Protein AF-A0A6B3EYK3-F1 (afdb_monomer_lite)

Radius of gyration: 13.05 Å; chains: 1; bounding box: 30×24×32 Å

Sequence (90 aa):
DVDIPVTGRTELTYYLKPADAAGRSVTVDLLLDNGETVRTRSAEKTPLSAWTKVTSRLNASARGHRITRLLVTAPGKGTASLDDVTVTNR

Foldseek 3Di:
DDWAADDQFKKKKKKKAWQDQLSQQKWKWFQWPVRDIRTFDGNNVDDHGDIDMGMDHDDPVSHPIIGPDTDTDRPDPTDMDMGDTDIDDD

Secondary structure (DSSP, 8-state):
---EE--TTEEEEEEEEESSTGGGG-EEEEEETTS-EEEPPP-TTPPTT--EEEEEEPPGGGTT-EEEEEEEE-SSS--EEEEEEEEEE-

Structure (mmCIF, N/CA/C/O backbone):
data_AF-A0A6B3EYK3-F1
#
_entry.id   AF-A0A6B3EYK3-F1
#
loop_
_atom_site.group_PDB
_atom_site.id
_atom_site.type_symbol
_atom_site.label_atom_id
_atom_site.label_alt_id
_atom_site.label_comp_id
_atom_site.label_asym_id
_atom_site.label_entity_id
_atom_site.label_seq_id
_atom_site.pdbx_PDB_ins_code
_atom_site.Cartn_x
_atom_site.Cartn_y
_atom_site.Cartn_z
_atom_site.occupancy
_atom_site.B_iso_or_equiv
_atom_site.auth_seq_id
_atom_site.auth_comp_id
_atom_site.auth_asym_id
_atom_site.auth_atom_id
_atom_site.pdbx_PDB_model_num
ATOM 1 N N . ASP A 1 1 ? -12.784 2.921 -2.257 1.00 85.25 1 ASP A N 1
ATOM 2 C CA . ASP A 1 1 ? -12.973 3.161 -0.815 1.00 85.25 1 ASP A CA 1
ATOM 3 C C . ASP A 1 1 ? -13.199 1.846 -0.095 1.00 85.25 1 ASP A C 1
ATOM 5 O O . ASP A 1 1 ? -13.691 0.903 -0.707 1.00 85.25 1 ASP A O 1
ATOM 9 N N . VAL A 1 2 ? -12.753 1.764 1.153 1.00 92.56 2 VAL A N 1
ATOM 10 C CA . VAL A 1 2 ? -12.832 0.580 2.021 1.00 92.56 2 VAL A CA 1
ATOM 11 C C . VAL A 1 2 ? -13.217 1.019 3.430 1.00 92.56 2 VAL A C 1
ATOM 13 O O . VAL A 1 2 ? -13.195 2.209 3.730 1.00 92.56 2 VAL A O 1
ATOM 16 N N . ASP A 1 3 ? -13.564 0.065 4.287 1.00 95.50 3 ASP A N 1
ATOM 17 C CA . ASP A 1 3 ? -13.882 0.346 5.682 1.00 95.50 3 ASP A CA 1
ATOM 18 C C . ASP A 1 3 ? -13.333 -0.759 6.597 1.00 95.50 3 ASP A C 1
ATOM 20 O O . ASP A 1 3 ? -14.012 -1.738 6.911 1.00 95.50 3 ASP A O 1
ATOM 24 N N . ILE A 1 4 ? -12.048 -0.652 6.953 1.00 93.88 4 ILE A N 1
ATOM 25 C CA . ILE A 1 4 ? -11.309 -1.726 7.637 1.00 93.88 4 ILE A CA 1
ATOM 26 C C . ILE A 1 4 ? -10.762 -1.214 8.975 1.00 93.88 4 ILE A C 1
ATOM 28 O O . ILE A 1 4 ? -9.947 -0.289 8.973 1.00 93.88 4 ILE A O 1
ATOM 32 N N . PRO A 1 5 ? -11.143 -1.805 10.124 1.00 93.88 5 PRO A N 1
ATOM 33 C CA . PRO A 1 5 ? -10.592 -1.402 11.414 1.00 93.88 5 PRO A CA 1
ATOM 34 C C . PRO A 1 5 ? -9.109 -1.771 11.523 1.00 93.88 5 PRO A C 1
ATOM 36 O O . PRO A 1 5 ? -8.716 -2.883 11.158 1.00 93.88 5 PRO A O 1
ATOM 39 N N . VAL A 1 6 ? -8.302 -0.872 12.087 1.00 93.06 6 VAL A N 1
ATOM 40 C CA . VAL A 1 6 ? -6.894 -1.137 12.398 1.00 93.06 6 VAL A CA 1
ATOM 41 C C . VAL A 1 6 ? -6.759 -1.710 13.807 1.00 93.06 6 VAL A C 1
ATOM 43 O O . VAL A 1 6 ? -7.108 -1.086 14.812 1.00 93.06 6 VAL A O 1
ATOM 46 N N . THR A 1 7 ? -6.184 -2.904 13.880 1.00 90.88 7 THR A N 1
ATOM 47 C CA . THR A 1 7 ? -5.841 -3.631 15.101 1.00 90.88 7 THR A CA 1
ATOM 48 C C . THR A 1 7 ? -4.324 -3.667 15.298 1.00 90.88 7 THR A C 1
ATOM 50 O O . THR A 1 7 ? -3.540 -3.306 14.420 1.00 90.88 7 THR A O 1
ATOM 53 N N . GLY A 1 8 ? -3.867 -4.178 16.445 1.00 88.44 8 GLY A N 1
ATOM 54 C CA . GLY A 1 8 ? -2.434 -4.373 16.693 1.00 88.44 8 GLY A CA 1
ATOM 55 C C . GLY A 1 8 ? -1.745 -5.392 15.779 1.00 88.44 8 GLY A C 1
ATOM 56 O O . GLY A 1 8 ? -0.521 -5.504 15.833 1.00 88.44 8 GLY A O 1
ATOM 57 N N . ARG A 1 9 ? -2.511 -6.120 14.963 1.00 89.88 9 ARG A N 1
ATOM 58 C CA . ARG A 1 9 ? -2.047 -7.169 14.053 1.00 89.88 9 ARG A CA 1
ATOM 59 C C . ARG A 1 9 ? -2.375 -6.856 12.587 1.00 89.88 9 ARG A C 1
ATOM 61 O O . ARG A 1 9 ? -2.210 -7.729 11.738 1.00 89.88 9 ARG A O 1
ATOM 68 N N . THR A 1 10 ? -2.823 -5.633 12.284 1.00 91.94 10 THR A N 1
ATOM 69 C CA . THR A 1 10 ? -3.123 -5.239 10.905 1.00 91.94 10 THR A CA 1
ATOM 70 C C . THR A 1 10 ? -1.862 -5.227 10.050 1.00 91.94 10 THR A C 1
ATOM 72 O O . THR A 1 10 ? -0.863 -4.581 10.382 1.00 91.94 10 THR A O 1
ATOM 75 N N . GLU A 1 11 ? -1.927 -5.928 8.925 1.00 92.00 11 GLU A N 1
ATOM 76 C CA . GLU A 1 11 ? -0.851 -6.029 7.947 1.00 92.00 11 GLU A CA 1
ATOM 77 C C . GLU A 1 11 ? -1.400 -5.776 6.540 1.00 92.00 11 GLU A C 1
ATOM 79 O O . GLU A 1 11 ? -2.437 -6.323 6.167 1.00 92.00 11 GLU A O 1
ATOM 84 N N . LEU A 1 12 ? -0.698 -4.949 5.766 1.00 92.62 12 LEU A N 1
ATOM 85 C CA . LEU A 1 12 ? -0.921 -4.753 4.338 1.00 92.62 12 LEU A CA 1
ATOM 86 C C . LEU A 1 12 ? 0.121 -5.560 3.560 1.00 92.62 12 LEU A C 1
ATOM 88 O O . LEU A 1 12 ? 1.324 -5.437 3.811 1.00 92.62 12 LEU A O 1
ATOM 92 N N . THR A 1 13 ? -0.335 -6.340 2.584 1.00 93.75 13 THR A N 1
ATOM 93 C CA . THR A 1 13 ? 0.520 -7.003 1.600 1.00 93.75 13 THR A CA 1
ATOM 94 C C . THR A 1 13 ? 0.070 -6.705 0.181 1.00 93.75 13 THR A C 1
ATOM 96 O O . THR A 1 13 ? -1.122 -6.564 -0.064 1.00 93.75 13 THR A O 1
ATOM 99 N N . TYR A 1 14 ? 1.009 -6.651 -0.754 1.00 94.50 14 TYR A N 1
ATOM 100 C CA . TYR A 1 14 ? 0.742 -6.569 -2.192 1.00 94.50 14 TYR A CA 1
ATOM 101 C C . TYR A 1 14 ? 1.950 -7.097 -2.964 1.00 94.50 14 TYR A C 1
ATOM 103 O O . TYR A 1 14 ? 3.048 -7.196 -2.411 1.00 94.50 14 TYR A O 1
ATOM 111 N N . TYR A 1 15 ? 1.768 -7.426 -4.235 1.00 94.38 15 TYR A N 1
ATOM 112 C CA . TYR A 1 15 ? 2.866 -7.719 -5.147 1.00 94.38 15 TYR A CA 1
ATOM 113 C C . TYR A 1 15 ? 3.149 -6.501 -6.019 1.00 94.38 15 TYR A C 1
ATOM 115 O O . TYR A 1 15 ? 2.232 -5.833 -6.487 1.00 94.38 15 TYR A O 1
ATOM 123 N N . LEU A 1 16 ? 4.430 -6.210 -6.234 1.00 94.31 16 LEU A N 1
ATOM 124 C CA . LEU A 1 16 ? 4.904 -5.129 -7.093 1.00 94.31 16 LEU A CA 1
ATOM 125 C C . LEU A 1 16 ? 5.825 -5.699 -8.170 1.00 94.31 16 LEU A C 1
ATOM 127 O O . LEU A 1 16 ? 6.737 -6.470 -7.864 1.00 94.31 16 LEU A O 1
ATOM 131 N N . LYS A 1 17 ? 5.632 -5.266 -9.414 1.00 94.81 17 LYS A N 1
ATOM 132 C CA . LYS A 1 17 ? 6.567 -5.481 -10.519 1.00 94.81 17 LYS A CA 1
ATOM 133 C C . LYS A 1 17 ? 6.939 -4.129 -11.138 1.00 94.81 17 LYS A C 1
ATOM 135 O O . LYS A 1 17 ? 6.144 -3.575 -11.900 1.00 94.81 17 LYS A O 1
ATOM 140 N N . PRO A 1 18 ? 8.123 -3.572 -10.829 1.00 93.88 18 PRO A N 1
ATOM 141 C CA . PRO A 1 18 ? 8.567 -2.315 -11.418 1.00 93.88 18 PRO A CA 1
ATOM 142 C C . PRO A 1 18 ? 8.950 -2.509 -12.892 1.00 93.88 18 PRO A C 1
ATOM 144 O O . PRO A 1 18 ? 9.618 -3.488 -13.247 1.00 93.88 18 PRO A O 1
ATOM 147 N N . ALA A 1 19 ? 8.543 -1.565 -13.742 1.00 93.19 19 ALA A N 1
ATOM 148 C CA . ALA A 1 19 ? 8.931 -1.511 -15.153 1.00 93.19 19 ALA A CA 1
ATOM 149 C C . ALA A 1 19 ? 10.278 -0.794 -15.352 1.00 93.19 19 ALA A C 1
ATOM 151 O O . ALA A 1 19 ? 11.000 -1.077 -16.305 1.00 93.19 19 ALA A O 1
ATOM 152 N N . ASP A 1 20 ? 10.635 0.099 -14.427 1.00 92.19 20 ASP A N 1
ATOM 153 C CA . ASP A 1 20 ? 11.860 0.896 -14.447 1.00 92.19 20 ASP A CA 1
ATOM 154 C C . ASP A 1 20 ? 12.395 1.145 -13.021 1.00 92.19 20 ASP A C 1
ATOM 156 O O . ASP A 1 20 ? 11.798 0.735 -12.021 1.00 92.19 20 ASP A O 1
ATOM 160 N N . ALA A 1 21 ? 13.555 1.802 -12.913 1.00 91.00 21 ALA A N 1
ATOM 161 C CA . ALA A 1 21 ? 14.196 2.063 -11.625 1.00 91.00 21 ALA A CA 1
ATOM 162 C C . ALA A 1 21 ? 13.359 2.962 -10.697 1.00 91.00 21 ALA A C 1
ATOM 164 O O . ALA A 1 21 ? 13.356 2.726 -9.490 1.00 91.00 21 ALA A O 1
ATOM 165 N N . ALA A 1 22 ? 12.636 3.945 -11.241 1.00 91.06 22 ALA A N 1
ATOM 166 C CA . ALA A 1 22 ? 11.766 4.825 -10.463 1.00 91.06 22 ALA A CA 1
ATOM 167 C C . ALA A 1 22 ? 10.476 4.106 -10.024 1.00 91.06 22 ALA A C 1
ATOM 169 O O . ALA A 1 22 ? 9.930 4.409 -8.966 1.00 91.06 22 ALA A O 1
ATOM 170 N N . GLY A 1 23 ? 10.027 3.099 -10.778 1.00 92.12 23 GLY A N 1
ATOM 171 C CA . GLY A 1 23 ? 8.908 2.224 -10.434 1.00 92.12 23 GLY A CA 1
ATOM 172 C C . GLY A 1 23 ? 9.108 1.455 -9.124 1.00 92.12 23 GLY A C 1
ATOM 173 O O . GLY A 1 23 ? 8.137 1.074 -8.479 1.00 92.12 23 GLY A O 1
ATOM 174 N N . ARG A 1 24 ? 10.357 1.268 -8.670 1.00 92.00 24 ARG A N 1
ATOM 175 C CA . ARG A 1 24 ? 10.670 0.647 -7.365 1.00 92.00 24 ARG A CA 1
ATOM 176 C C . ARG A 1 24 ? 10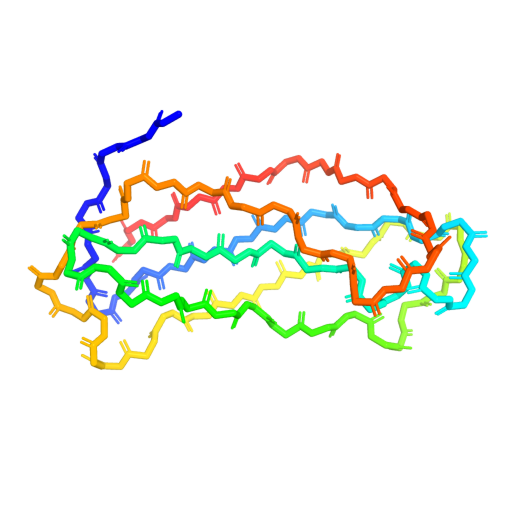.236 1.491 -6.166 1.00 92.00 24 ARG A C 1
ATOM 178 O O . ARG A 1 24 ? 10.100 0.963 -5.062 1.00 92.00 24 ARG A O 1
ATOM 185 N N . SER A 1 25 ? 10.050 2.791 -6.380 1.00 91.06 25 SER A N 1
ATOM 186 C CA . SER A 1 25 ? 9.585 3.735 -5.365 1.00 91.06 25 SER A CA 1
ATOM 187 C C . SER A 1 25 ? 8.061 3.847 -5.316 1.00 91.06 25 SER A C 1
ATOM 189 O O . SER A 1 25 ? 7.555 4.597 -4.486 1.00 91.06 25 SER A O 1
ATOM 191 N N . VAL A 1 26 ? 7.332 3.134 -6.184 1.00 91.31 26 VAL A N 1
ATOM 192 C CA . VAL A 1 26 ? 5.869 3.064 -6.112 1.00 91.31 26 VAL A CA 1
ATOM 193 C C . VAL A 1 26 ? 5.475 2.277 -4.863 1.00 91.31 26 VAL A C 1
ATOM 195 O O . VAL A 1 26 ? 5.974 1.174 -4.637 1.00 91.31 26 VAL A O 1
ATOM 198 N N . THR A 1 27 ? 4.584 2.847 -4.054 1.00 91.50 27 THR A N 1
ATOM 199 C CA . THR A 1 27 ? 4.079 2.241 -2.816 1.00 91.50 27 THR A CA 1
ATOM 200 C C . THR A 1 27 ? 2.559 2.179 -2.813 1.00 91.50 27 THR A C 1
ATOM 202 O O . THR A 1 27 ? 1.885 2.907 -3.543 1.00 91.50 27 THR A O 1
ATOM 205 N N . VAL A 1 28 ? 2.012 1.320 -1.954 1.00 92.75 28 VAL A N 1
ATOM 206 C CA . VAL A 1 28 ? 0.614 1.412 -1.522 1.00 92.75 28 VAL A CA 1
ATOM 207 C C . VAL A 1 28 ? 0.588 2.110 -0.168 1.00 92.75 28 VAL A C 1
ATOM 209 O O . VAL A 1 28 ? 1.262 1.668 0.755 1.00 92.75 28 VAL A O 1
ATOM 212 N N . ASP A 1 29 ? -0.171 3.183 -0.031 1.00 91.31 29 ASP A N 1
ATOM 213 C CA . ASP A 1 29 ? -0.367 3.914 1.215 1.00 91.31 29 ASP A CA 1
ATOM 214 C C . ASP A 1 29 ? -1.802 3.686 1.727 1.00 91.31 29 ASP A C 1
ATOM 216 O O . ASP A 1 29 ? -2.720 3.390 0.958 1.00 91.31 29 ASP A O 1
ATOM 220 N N . LEU A 1 30 ? -2.003 3.809 3.037 1.00 92.69 30 LEU A N 1
ATOM 221 C CA . LEU A 1 30 ? -3.307 3.677 3.689 1.00 92.69 30 LEU A CA 1
ATOM 222 C C . LEU A 1 30 ? -3.761 5.037 4.202 1.00 92.69 30 LEU A C 1
ATOM 224 O O . LEU A 1 30 ? -3.066 5.623 5.028 1.00 92.69 30 LEU A O 1
ATOM 228 N N . LEU A 1 31 ? -4.921 5.513 3.752 1.00 94.75 31 LEU A N 1
ATOM 229 C CA . LEU A 1 31 ? -5.564 6.692 4.330 1.00 94.75 31 LEU A CA 1
ATOM 230 C C . LEU A 1 31 ? -6.460 6.262 5.486 1.00 94.75 31 LEU A C 1
ATOM 232 O O . LEU A 1 31 ? -7.318 5.391 5.317 1.00 94.75 31 LEU A O 1
ATOM 236 N N . LEU A 1 32 ? -6.264 6.886 6.639 1.00 95.19 32 LEU A N 1
ATOM 237 C CA . LEU A 1 32 ? -7.069 6.668 7.830 1.00 95.19 32 LEU A CA 1
ATOM 238 C C . LEU A 1 32 ? -8.234 7.668 7.907 1.00 95.19 32 LEU A C 1
ATOM 240 O O . LEU A 1 32 ? -8.236 8.706 7.244 1.00 95.19 32 LEU A O 1
ATOM 244 N N . ASP A 1 33 ? -9.241 7.355 8.716 1.00 96.50 33 ASP A N 1
ATOM 245 C CA . ASP A 1 33 ? -10.399 8.223 8.988 1.00 96.50 33 ASP A CA 1
ATOM 246 C C . ASP A 1 33 ? -10.037 9.565 9.648 1.00 96.50 33 ASP A C 1
ATOM 248 O O . ASP A 1 33 ? -10.739 10.556 9.459 1.00 96.50 33 ASP A O 1
ATOM 252 N N . ASN A 1 34 ? -8.912 9.621 10.359 1.00 93.62 34 ASN A N 1
ATOM 253 C CA . ASN A 1 34 ? -8.347 10.834 10.947 1.00 93.62 34 ASN A CA 1
ATOM 254 C C . ASN A 1 34 ? -7.560 11.698 9.934 1.00 93.62 34 ASN A C 1
ATOM 256 O O . ASN A 1 34 ? -7.024 12.739 10.306 1.00 93.62 34 ASN A O 1
ATOM 260 N N . GLY A 1 35 ? -7.473 11.273 8.667 1.00 93.81 35 GLY A N 1
ATOM 261 C CA . GLY A 1 35 ? -6.739 11.958 7.600 1.00 93.81 35 GLY A CA 1
ATOM 262 C C . GLY A 1 35 ? -5.240 11.643 7.537 1.00 93.81 35 GLY A C 1
ATOM 263 O O . GLY A 1 35 ? -4.575 12.053 6.584 1.00 93.81 35 GLY A O 1
ATOM 264 N N . GLU A 1 36 ? -4.690 10.894 8.494 1.00 92.19 36 GLU A N 1
ATOM 265 C CA . GLU A 1 36 ? -3.299 10.452 8.443 1.00 92.19 36 GLU A CA 1
ATOM 266 C C . GLU A 1 36 ? -3.088 9.408 7.343 1.00 92.19 36 GLU A C 1
ATOM 268 O O . GLU A 1 36 ? -3.962 8.599 7.023 1.00 92.19 36 GLU A O 1
ATOM 273 N N . THR A 1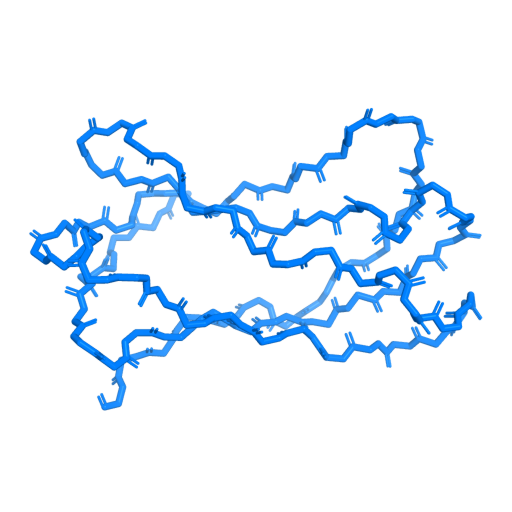 37 ? -1.885 9.406 6.768 1.00 91.19 37 THR A N 1
ATOM 274 C CA . THR A 1 37 ? -1.475 8.418 5.769 1.00 91.19 37 THR A CA 1
ATOM 275 C C . THR A 1 37 ? -0.375 7.528 6.330 1.00 91.19 37 THR A C 1
ATOM 277 O O . THR A 1 37 ? 0.689 8.009 6.719 1.00 91.19 37 THR A O 1
ATOM 280 N N . VAL A 1 38 ? -0.597 6.216 6.314 1.00 88.69 38 VAL A N 1
ATOM 281 C CA . VAL A 1 38 ? 0.426 5.222 6.645 1.00 88.69 38 VAL A CA 1
ATOM 282 C C . VAL A 1 38 ? 1.041 4.708 5.350 1.00 88.69 38 VAL A C 1
ATOM 284 O O . VAL A 1 38 ? 0.414 3.962 4.598 1.00 88.69 38 VAL A O 1
ATOM 287 N N . ARG A 1 39 ? 2.283 5.112 5.085 1.00 85.81 39 ARG A N 1
ATOM 288 C CA . ARG A 1 39 ? 3.034 4.694 3.899 1.00 85.81 39 ARG A CA 1
ATOM 289 C C . ARG A 1 39 ? 3.677 3.325 4.100 1.00 85.81 39 ARG A C 1
ATOM 291 O O . ARG A 1 39 ? 4.334 3.088 5.116 1.00 85.81 39 ARG A O 1
ATOM 298 N N . THR A 1 40 ? 3.523 2.434 3.121 1.00 79.81 40 THR A N 1
ATOM 299 C CA . THR A 1 40 ? 4.297 1.185 3.103 1.00 79.81 40 THR A CA 1
ATOM 300 C C . THR A 1 40 ? 5.738 1.427 2.685 1.00 79.81 40 THR A C 1
ATOM 302 O O . THR A 1 40 ? 6.092 2.469 2.137 1.00 79.81 40 THR A O 1
ATOM 305 N N . ARG A 1 41 ? 6.609 0.460 2.976 1.00 79.00 41 ARG A N 1
ATOM 306 C CA . ARG A 1 41 ? 8.008 0.539 2.547 1.00 79.00 41 ARG A CA 1
ATOM 307 C C . ARG A 1 41 ? 8.102 0.471 1.022 1.00 79.00 41 ARG A C 1
ATOM 309 O O . ARG A 1 41 ? 7.377 -0.298 0.396 1.00 79.00 41 ARG A O 1
ATOM 316 N N . SER A 1 42 ? 9.038 1.231 0.456 1.00 74.38 42 SER A N 1
ATOM 317 C CA . SER A 1 42 ? 9.434 1.100 -0.946 1.00 74.38 42 SER A CA 1
ATOM 318 C C . SER A 1 42 ? 10.069 -0.270 -1.202 1.00 74.38 42 SER A C 1
ATOM 320 O O . SER A 1 42 ? 10.655 -0.895 -0.312 1.00 74.38 42 SER A O 1
ATOM 322 N N . ALA A 1 43 ? 9.977 -0.740 -2.444 1.00 75.12 43 ALA A N 1
ATOM 323 C CA . ALA A 1 43 ? 10.520 -2.026 -2.861 1.00 75.12 43 ALA A CA 1
ATOM 324 C C . ALA A 1 43 ? 11.865 -1.845 -3.593 1.00 75.12 43 ALA A C 1
ATOM 326 O O . ALA A 1 43 ? 12.110 -2.452 -4.635 1.00 75.12 43 ALA A O 1
ATOM 327 N N . GLU A 1 44 ? 12.753 -1.004 -3.052 1.00 79.00 44 GLU A N 1
ATOM 328 C CA . GLU A 1 44 ? 13.985 -0.520 -3.709 1.00 79.00 44 GLU A CA 1
ATOM 329 C C . GLU A 1 44 ? 14.952 -1.613 -4.176 1.00 79.00 44 GLU A C 1
ATOM 331 O O . GLU A 1 44 ? 15.693 -1.420 -5.137 1.00 79.00 44 GLU A O 1
ATOM 336 N N . LYS A 1 45 ? 14.935 -2.780 -3.528 1.00 82.50 45 LYS A N 1
ATOM 337 C CA . LYS A 1 45 ? 15.806 -3.916 -3.870 1.00 82.50 45 LYS A CA 1
ATOM 338 C C . LYS A 1 45 ? 15.174 -4.896 -4.863 1.00 82.50 45 LYS A C 1
ATOM 340 O O . LYS A 1 45 ? 15.785 -5.907 -5.193 1.00 82.50 45 LYS A O 1
ATOM 345 N N . THR A 1 46 ? 13.965 -4.610 -5.339 1.00 81.62 46 THR A N 1
ATOM 346 C CA . THR A 1 46 ? 13.238 -5.480 -6.267 1.00 81.62 46 THR A CA 1
ATOM 347 C C . THR A 1 46 ? 13.924 -5.499 -7.636 1.00 81.62 46 THR A C 1
ATOM 349 O O . THR A 1 46 ? 14.180 -4.429 -8.213 1.00 81.62 46 THR A O 1
ATOM 352 N N . PRO A 1 47 ? 14.223 -6.684 -8.200 1.00 87.38 47 PRO A N 1
ATOM 353 C CA . PRO A 1 47 ? 14.668 -6.795 -9.581 1.00 87.38 47 PRO A CA 1
ATOM 354 C C . PRO A 1 47 ? 13.632 -6.189 -10.531 1.00 87.38 47 PRO A C 1
ATOM 356 O O . PRO A 1 47 ? 12.429 -6.385 -10.359 1.00 87.38 47 PRO A O 1
ATOM 359 N N . LEU A 1 48 ? 14.096 -5.474 -11.560 1.00 85.44 48 LEU A N 1
ATOM 360 C CA . LEU A 1 48 ? 13.203 -5.086 -12.652 1.00 85.44 48 LEU A CA 1
ATOM 361 C C . LEU A 1 48 ? 12.655 -6.371 -13.274 1.00 85.44 48 LEU A C 1
ATOM 363 O O . LEU A 1 48 ? 13.405 -7.336 -13.410 1.00 85.44 48 LEU A O 1
ATOM 367 N N . SER A 1 49 ? 11.370 -6.392 -13.628 1.00 77.38 49 SER A N 1
ATOM 368 C CA . SER A 1 49 ? 10.648 -7.543 -14.202 1.00 77.38 49 SER A CA 1
ATOM 369 C C . SER A 1 49 ? 10.268 -8.711 -13.272 1.00 77.38 49 SER A C 1
ATOM 371 O O . SER A 1 49 ? 9.536 -9.596 -13.722 1.00 77.38 49 SER A O 1
ATOM 373 N N . ALA A 1 50 ? 10.642 -8.696 -11.987 1.00 90.31 50 ALA A N 1
ATOM 374 C CA . ALA A 1 50 ? 10.191 -9.700 -11.019 1.00 90.31 50 ALA A CA 1
ATOM 375 C C . ALA A 1 50 ? 9.012 -9.189 -10.179 1.00 90.31 50 ALA A C 1
ATOM 377 O O . ALA A 1 50 ? 9.039 -8.063 -9.683 1.00 90.31 50 ALA A O 1
ATOM 378 N N . TRP A 1 51 ? 8.004 -10.039 -9.973 1.00 94.38 51 TRP A N 1
ATOM 379 C CA . TRP A 1 51 ? 6.988 -9.801 -8.951 1.00 94.38 51 TRP A CA 1
ATOM 380 C C . TRP A 1 51 ? 7.602 -10.013 -7.569 1.00 94.38 51 TRP A C 1
ATOM 382 O O . TRP A 1 51 ? 8.108 -11.093 -7.269 1.00 94.38 51 TRP A O 1
ATOM 392 N N . THR A 1 52 ? 7.554 -8.988 -6.724 1.00 93.25 52 THR A N 1
ATOM 393 C CA . THR A 1 52 ? 8.041 -9.050 -5.343 1.00 93.25 52 THR A CA 1
ATOM 394 C C . THR A 1 52 ? 6.914 -8.731 -4.386 1.00 93.25 52 THR A C 1
ATOM 396 O O . THR A 1 52 ? 6.222 -7.726 -4.543 1.00 93.25 52 THR A O 1
ATOM 399 N N . LYS A 1 53 ? 6.743 -9.584 -3.376 1.00 93.31 53 LYS A N 1
ATOM 400 C CA . LYS A 1 53 ? 5.793 -9.335 -2.299 1.00 93.31 53 LYS A CA 1
ATOM 401 C C . LYS A 1 53 ? 6.333 -8.248 -1.374 1.00 93.31 53 LYS A C 1
ATOM 403 O O . LYS A 1 53 ? 7.423 -8.385 -0.819 1.00 93.31 53 LYS A O 1
ATOM 408 N N . VAL A 1 54 ? 5.541 -7.207 -1.171 1.00 91.50 54 VAL A N 1
ATOM 409 C CA . VAL A 1 54 ? 5.758 -6.180 -0.158 1.00 91.50 54 VAL A CA 1
ATOM 410 C C . VAL A 1 54 ? 4.816 -6.453 1.005 1.00 91.50 54 VAL A C 1
ATOM 412 O O . VAL A 1 54 ? 3.626 -6.691 0.811 1.00 91.50 54 VAL A O 1
ATOM 415 N N . THR A 1 55 ? 5.355 -6.405 2.221 1.00 91.25 55 THR A N 1
ATOM 416 C CA . THR A 1 55 ? 4.599 -6.557 3.466 1.00 91.25 55 THR A CA 1
ATOM 417 C C . THR A 1 55 ? 4.885 -5.366 4.368 1.00 91.25 55 THR A C 1
ATOM 419 O O . THR A 1 55 ? 6.040 -4.978 4.553 1.00 91.25 55 THR A O 1
ATOM 422 N N . SER A 1 56 ? 3.845 -4.775 4.947 1.00 89.38 56 SER A N 1
ATOM 423 C CA . SER A 1 56 ? 3.965 -3.671 5.897 1.00 89.38 56 SER A CA 1
ATOM 424 C C . SER A 1 56 ? 2.970 -3.826 7.035 1.00 89.38 56 SER A C 1
ATOM 426 O O . SER A 1 56 ? 1.762 -3.908 6.827 1.00 89.38 56 SER A O 1
ATOM 428 N N . ARG A 1 57 ? 3.498 -3.834 8.257 1.00 88.94 57 ARG A N 1
ATOM 429 C CA . ARG A 1 57 ? 2.690 -3.796 9.475 1.00 88.94 57 ARG A CA 1
ATOM 430 C C . ARG A 1 57 ? 2.363 -2.356 9.819 1.00 88.94 57 ARG A C 1
ATOM 432 O O . ARG A 1 57 ? 3.242 -1.496 9.735 1.00 88.94 57 ARG A O 1
ATOM 439 N N . LEU A 1 58 ? 1.124 -2.111 10.227 1.00 86.88 58 LEU A N 1
ATOM 440 C CA . LEU A 1 58 ? 0.721 -0.782 10.668 1.00 86.88 58 LEU A CA 1
ATOM 441 C C . L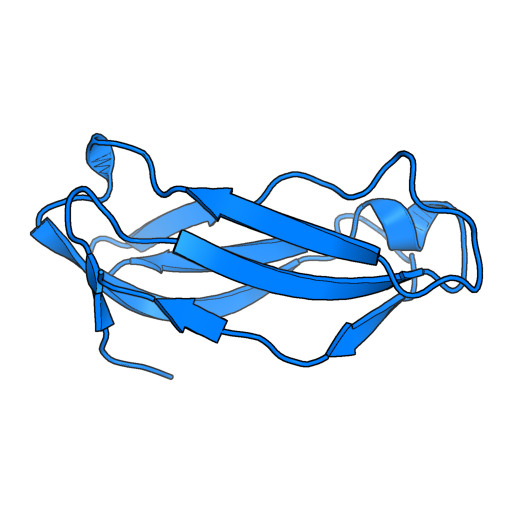EU A 1 58 ? 1.341 -0.486 12.038 1.00 86.88 58 LEU A C 1
ATOM 443 O O . LEU A 1 58 ? 1.462 -1.361 12.901 1.00 86.88 58 LEU A O 1
ATOM 447 N N . ASN A 1 59 ? 1.784 0.757 12.214 1.00 78.19 59 ASN A N 1
ATOM 448 C CA . ASN A 1 59 ? 2.379 1.220 13.461 1.00 78.19 59 ASN A CA 1
ATOM 449 C C . ASN A 1 59 ? 1.313 1.365 14.564 1.00 78.19 59 ASN A C 1
ATOM 451 O O . ASN A 1 59 ? 0.108 1.298 14.324 1.00 78.19 59 ASN A O 1
ATOM 455 N N . ALA A 1 60 ? 1.762 1.544 15.809 1.00 80.75 60 ALA A N 1
ATOM 456 C CA . ALA A 1 60 ? 0.850 1.650 16.944 1.00 80.75 60 ALA A CA 1
ATOM 457 C C . ALA A 1 60 ? -0.055 2.894 16.884 1.00 80.75 60 ALA A C 1
ATOM 459 O O . ALA A 1 60 ? -1.158 2.831 17.416 1.00 80.75 60 ALA A O 1
ATOM 460 N N . SER A 1 61 ? 0.378 3.978 16.227 1.00 84.00 61 SER A N 1
ATOM 461 C CA . SER A 1 61 ? -0.406 5.214 16.112 1.00 84.00 61 SER A CA 1
ATOM 462 C C . SER A 1 61 ? -1.638 5.062 15.219 1.00 84.00 61 SER A C 1
ATOM 464 O O . SER A 1 61 ? -2.628 5.736 15.449 1.00 84.00 61 SER A O 1
ATOM 466 N N . ALA A 1 62 ? -1.627 4.132 14.261 1.00 88.88 62 ALA A N 1
ATOM 467 C CA . ALA A 1 62 ? -2.791 3.845 13.425 1.00 88.88 62 ALA A CA 1
ATOM 468 C C . ALA A 1 62 ? -3.890 3.037 14.147 1.00 88.88 62 ALA A C 1
ATOM 470 O O . ALA A 1 62 ? -4.978 2.854 13.605 1.00 88.88 62 ALA A O 1
ATOM 471 N N . ARG A 1 63 ? -3.626 2.495 15.344 1.00 88.94 63 ARG A N 1
ATOM 472 C CA . ARG A 1 63 ? -4.583 1.641 16.070 1.00 88.94 63 ARG A CA 1
ATOM 473 C C . ARG A 1 63 ? -5.792 2.447 16.532 1.00 88.94 63 ARG A C 1
ATOM 475 O O . ARG A 1 63 ? -5.645 3.553 17.031 1.00 88.94 63 ARG A O 1
ATOM 482 N N . GLY A 1 64 ? -6.976 1.847 16.429 1.00 89.00 64 GLY A N 1
ATOM 483 C CA . GLY A 1 64 ? -8.235 2.510 16.788 1.00 89.00 64 GLY A CA 1
ATOM 484 C C . GLY A 1 64 ? -8.827 3.366 15.665 1.00 89.00 64 GLY A C 1
ATOM 485 O O . GLY A 1 64 ? -9.983 3.760 15.774 1.00 89.00 64 GLY A O 1
ATOM 486 N N . HIS A 1 65 ? -8.084 3.572 14.575 1.00 95.12 65 HIS A N 1
ATOM 487 C CA . HIS A 1 65 ? -8.568 4.206 13.352 1.00 95.12 65 HIS A CA 1
ATOM 488 C C . HIS A 1 65 ? -9.069 3.179 12.336 1.00 95.12 65 HIS A C 1
ATOM 490 O O . HIS A 1 65 ? -8.826 1.969 12.450 1.00 95.12 65 HIS A O 1
ATOM 496 N N . ARG A 1 66 ? -9.769 3.670 11.314 1.00 96.25 66 ARG A N 1
ATOM 497 C CA . ARG A 1 66 ? -10.244 2.876 10.178 1.00 96.25 66 ARG A CA 1
ATOM 498 C C . ARG A 1 66 ? -9.510 3.278 8.909 1.00 96.25 66 ARG A C 1
ATOM 500 O O . ARG A 1 66 ? -9.323 4.460 8.643 1.00 96.25 66 ARG A O 1
ATOM 507 N N . ILE A 1 67 ? -9.111 2.290 8.115 1.00 95.50 67 ILE A N 1
ATOM 508 C CA . ILE A 1 67 ? -8.612 2.517 6.759 1.00 95.50 67 ILE A CA 1
ATOM 509 C C . ILE A 1 67 ? -9.819 2.844 5.889 1.00 95.50 67 ILE A C 1
ATOM 511 O O . ILE A 1 67 ? -10.741 2.033 5.793 1.00 95.50 67 ILE A O 1
ATOM 515 N N . THR A 1 68 ? -9.779 4.001 5.236 1.00 97.19 68 THR A N 1
ATOM 516 C CA . THR A 1 68 ? -10.835 4.487 4.341 1.00 97.19 68 THR A CA 1
ATOM 517 C C . THR A 1 68 ? -10.447 4.341 2.873 1.00 97.19 68 THR A C 1
ATOM 519 O O . THR A 1 68 ? -11.303 4.123 2.009 1.00 97.19 68 THR A O 1
ATOM 522 N N . ARG A 1 69 ? -9.142 4.420 2.563 1.00 96.00 69 ARG A N 1
ATOM 523 C CA . ARG A 1 69 ? -8.618 4.264 1.198 1.00 96.00 69 ARG A CA 1
ATOM 524 C C . ARG A 1 69 ? -7.278 3.546 1.152 1.00 96.00 69 ARG A C 1
ATOM 526 O O . ARG A 1 69 ? -6.422 3.729 2.011 1.00 96.00 69 ARG A O 1
ATOM 533 N N . LEU A 1 70 ? -7.104 2.792 0.072 1.00 93.88 70 LEU A N 1
ATOM 534 C CA . LEU A 1 70 ? -5.820 2.314 -0.428 1.00 93.88 70 LEU A CA 1
ATOM 535 C C . LEU A 1 70 ? -5.388 3.284 -1.530 1.00 93.88 70 LEU A C 1
ATOM 537 O O . LEU A 1 70 ? -6.142 3.509 -2.477 1.00 93.88 70 LEU A O 1
ATOM 541 N N . LEU A 1 71 ? -4.212 3.880 -1.392 1.00 93.81 71 LEU A N 1
ATOM 542 C CA . LEU A 1 71 ? -3.674 4.865 -2.325 1.00 93.81 71 LEU A CA 1
ATOM 543 C C . LEU A 1 71 ? -2.437 4.277 -2.997 1.00 93.81 71 LEU A C 1
ATOM 545 O O . LEU A 1 71 ? -1.577 3.737 -2.316 1.00 93.81 71 LEU A O 1
ATOM 549 N N . VAL A 1 72 ? -2.316 4.390 -4.317 1.00 91.94 72 VAL A N 1
ATOM 550 C CA . VAL A 1 72 ? -1.059 4.065 -5.005 1.00 91.94 72 VAL A CA 1
ATOM 551 C C . VAL A 1 72 ? -0.266 5.355 -5.156 1.00 91.94 72 VAL A C 1
ATOM 553 O O . VAL A 1 72 ? -0.722 6.288 -5.817 1.00 91.94 72 VAL A O 1
ATOM 556 N N . THR A 1 73 ? 0.912 5.411 -4.541 1.00 89.50 73 THR A N 1
ATOM 557 C CA . THR A 1 73 ? 1.774 6.594 -4.544 1.00 89.50 73 THR A CA 1
ATOM 558 C C . THR A 1 73 ? 2.986 6.351 -5.431 1.00 89.50 73 THR A C 1
ATOM 560 O O . THR A 1 73 ? 3.738 5.404 -5.219 1.00 89.50 73 THR A O 1
ATOM 563 N N . ALA A 1 74 ? 3.214 7.245 -6.392 1.00 87.94 74 ALA A N 1
ATOM 564 C CA . ALA A 1 74 ? 4.399 7.262 -7.243 1.00 87.94 74 ALA A CA 1
ATOM 565 C C . ALA A 1 74 ? 5.123 8.612 -7.063 1.00 87.94 74 ALA A C 1
ATOM 567 O O . ALA A 1 74 ? 4.648 9.622 -7.579 1.00 87.94 74 ALA A O 1
ATOM 568 N N . PRO A 1 75 ? 6.261 8.680 -6.343 1.00 81.75 75 PRO A N 1
ATOM 569 C CA . PRO A 1 75 ? 6.953 9.946 -6.059 1.00 81.75 75 PRO A CA 1
ATOM 570 C C . PRO A 1 75 ? 7.661 10.568 -7.282 1.00 81.75 75 PRO A C 1
ATOM 572 O O . PRO A 1 75 ? 8.387 11.550 -7.150 1.00 81.75 75 PRO A O 1
ATOM 575 N N . GLY A 1 76 ? 7.466 10.013 -8.480 1.00 83.00 76 GLY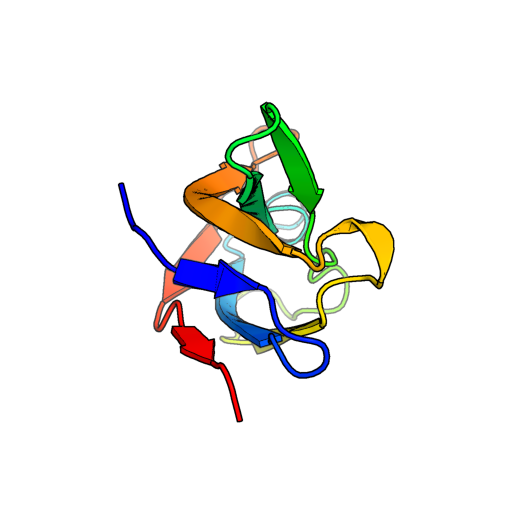 A N 1
ATOM 576 C CA . GLY A 1 76 ? 8.069 10.470 -9.728 1.00 83.00 76 GLY A CA 1
ATOM 577 C C . GLY A 1 76 ? 7.357 9.874 -10.943 1.00 83.00 76 GLY A C 1
ATOM 578 O O . GLY A 1 76 ? 6.214 9.441 -10.852 1.00 83.00 76 GLY A O 1
ATOM 579 N N . LYS A 1 77 ? 8.045 9.821 -12.088 1.00 87.56 77 LYS A N 1
ATOM 580 C CA . LYS A 1 77 ? 7.491 9.300 -13.357 1.00 87.56 77 LYS A CA 1
ATOM 581 C C . LYS A 1 77 ? 7.666 7.783 -13.547 1.00 87.56 77 LYS A C 1
ATOM 583 O O . LYS A 1 77 ? 7.555 7.297 -14.667 1.00 87.56 77 LYS A O 1
ATOM 588 N N . GLY A 1 78 ? 8.014 7.060 -12.485 1.00 86.62 78 GLY A N 1
ATOM 589 C CA . GLY A 1 78 ? 8.261 5.621 -12.550 1.00 86.62 78 GLY A CA 1
ATOM 590 C C . GLY A 1 78 ? 6.983 4.822 -12.760 1.00 86.62 78 GLY A C 1
ATOM 591 O O . GLY A 1 78 ? 5.932 5.185 -12.236 1.00 86.62 78 GLY A O 1
ATOM 592 N N . THR A 1 79 ? 7.086 3.720 -13.497 1.00 91.56 79 THR A N 1
ATOM 593 C CA . THR A 1 79 ? 5.948 2.835 -13.776 1.00 91.56 79 THR A CA 1
ATOM 594 C C . THR A 1 79 ? 6.111 1.490 -13.070 1.00 91.56 79 THR A C 1
ATOM 596 O O . THR A 1 79 ? 7.193 0.897 -13.061 1.00 91.56 79 THR A O 1
ATOM 599 N N . ALA A 1 80 ? 5.027 0.977 -12.489 1.00 93.00 80 ALA A N 1
ATOM 600 C CA . ALA A 1 80 ? 4.979 -0.355 -11.897 1.00 93.00 80 ALA A CA 1
ATOM 601 C C . ALA A 1 80 ? 3.589 -0.982 -12.047 1.00 93.00 80 ALA A C 1
ATOM 603 O O . ALA A 1 80 ? 2.582 -0.278 -12.105 1.00 93.00 80 ALA A O 1
ATOM 604 N N . SER A 1 81 ? 3.545 -2.311 -12.074 1.00 94.62 81 SER A N 1
ATOM 605 C CA . SER A 1 81 ? 2.316 -3.085 -11.906 1.00 94.62 81 SER A CA 1
ATOM 606 C C . SER A 1 81 ? 2.172 -3.501 -10.446 1.00 94.62 81 SER A C 1
ATOM 608 O O . SER A 1 81 ? 3.167 -3.833 -9.794 1.00 94.62 81 SER A O 1
ATOM 610 N N . LEU A 1 82 ? 0.938 -3.494 -9.951 1.00 93.69 82 LEU A N 1
ATOM 611 C CA . LEU A 1 82 ? 0.581 -3.983 -8.625 1.00 93.69 82 LEU A CA 1
ATOM 612 C C . LEU A 1 82 ? -0.471 -5.076 -8.752 1.00 93.69 82 LEU A C 1
ATOM 614 O O . LEU A 1 82 ? -1.313 -5.002 -9.645 1.00 93.69 82 LEU A O 1
ATOM 618 N N . ASP A 1 83 ? -0.424 -6.045 -7.845 1.00 95.94 83 ASP A N 1
ATOM 619 C CA . ASP A 1 83 ? -1.422 -7.110 -7.761 1.00 95.94 83 ASP A CA 1
ATOM 620 C C . ASP A 1 83 ? -1.633 -7.583 -6.313 1.00 95.94 83 ASP A C 1
ATOM 622 O O . ASP A 1 83 ? -0.813 -7.298 -5.430 1.00 95.94 83 ASP A O 1
ATOM 626 N N . ASP A 1 84 ? -2.736 -8.294 -6.072 1.00 96.19 84 ASP A N 1
ATOM 627 C CA . ASP A 1 84 ? -3.066 -8.977 -4.812 1.00 96.19 84 ASP A CA 1
ATOM 628 C C . ASP A 1 84 ? -2.990 -8.090 -3.550 1.00 96.19 84 ASP A C 1
ATOM 630 O O . ASP A 1 84 ? -2.476 -8.482 -2.492 1.00 96.19 84 ASP A O 1
ATOM 634 N N . VAL A 1 85 ? -3.517 -6.864 -3.635 1.00 94.50 85 VAL A N 1
ATOM 635 C CA . VAL A 1 85 ? -3.580 -5.948 -2.485 1.00 94.50 85 VAL A CA 1
ATOM 636 C C . VAL A 1 85 ? -4.495 -6.527 -1.404 1.00 94.50 85 VAL A C 1
ATOM 638 O O . VAL A 1 85 ? -5.705 -6.642 -1.582 1.00 94.50 85 VAL A O 1
ATOM 641 N N . THR A 1 86 ? -3.911 -6.860 -0.255 1.00 94.12 86 THR A N 1
ATOM 642 C CA . THR A 1 86 ? -4.587 -7.542 0.851 1.00 94.12 86 THR A CA 1
ATOM 643 C C . THR A 1 86 ? -4.315 -6.826 2.167 1.00 94.12 86 THR A C 1
ATOM 645 O O . THR A 1 86 ? -3.161 -6.623 2.540 1.00 94.12 86 THR A O 1
ATOM 648 N N . VAL A 1 87 ? -5.372 -6.504 2.916 1.00 93.31 87 VAL A N 1
ATOM 649 C CA . VAL A 1 87 ? -5.277 -6.056 4.313 1.00 93.31 87 VAL A CA 1
ATOM 650 C C . VAL A 1 87 ? -5.789 -7.172 5.213 1.00 93.31 87 VAL A C 1
ATOM 652 O O . VAL A 1 87 ? -6.891 -7.677 5.018 1.00 93.31 87 VAL A O 1
ATOM 655 N N . THR A 1 88 ? -4.992 -7.562 6.204 1.00 92.62 88 THR A N 1
ATOM 656 C CA . THR A 1 88 ? -5.317 -8.661 7.116 1.00 92.62 88 THR A CA 1
ATOM 657 C C . THR A 1 88 ? -5.376 -8.174 8.557 1.00 92.62 88 THR A C 1
ATOM 659 O O . THR A 1 88 ? -4.446 -7.520 9.011 1.00 92.62 88 THR A O 1
ATOM 662 N N . ASN A 1 89 ? -6.419 -8.575 9.287 1.00 89.50 89 ASN A N 1
ATOM 663 C CA . ASN A 1 89 ? -6.523 -8.499 10.745 1.00 89.50 89 ASN A CA 1
ATOM 664 C C . ASN A 1 89 ? -6.502 -9.934 11.290 1.00 89.50 89 ASN A C 1
ATOM 666 O O . ASN A 1 89 ? -7.537 -10.594 11.303 1.00 89.50 89 ASN A O 1
ATOM 670 N N . ARG A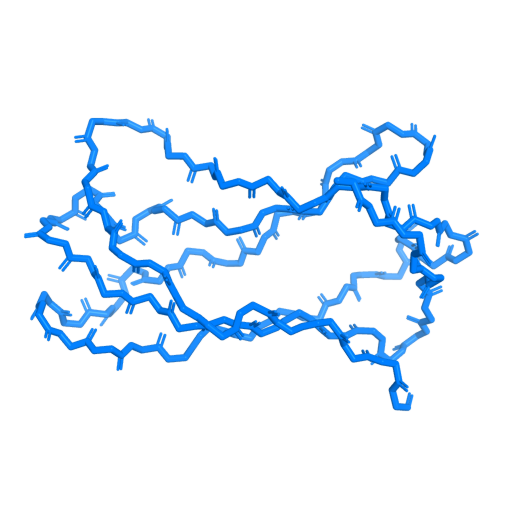 1 90 ? -5.328 -10.460 11.643 1.00 75.38 90 ARG A N 1
ATOM 671 C CA . ARG A 1 90 ? -5.211 -11.756 12.346 1.00 75.38 90 ARG A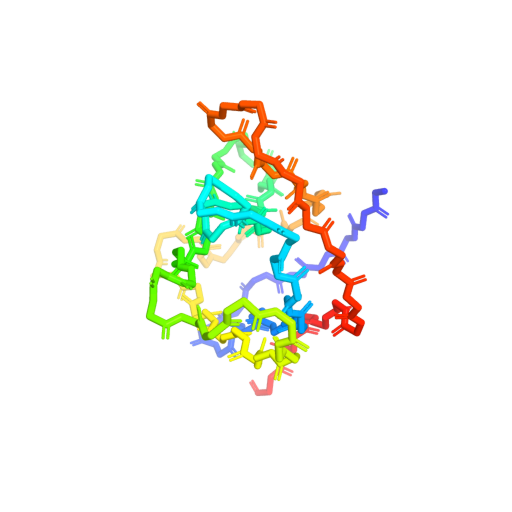 CA 1
ATOM 672 C C . ARG A 1 90 ? -4.993 -11.542 13.828 1.00 75.38 90 ARG A C 1
ATOM 674 O O . ARG A 1 90 ? -4.873 -10.369 14.203 1.00 75.38 90 ARG A O 1
#

pLDDT: mean 90.12, std 5.38, range [74.38, 97.19]